Protein AF-A0A934WUJ5-F1 (afdb_monomer)

Sequence (96 aa):
MDSDIDDFIKAIRKFMEMQTLTAPMLRELIDHIDVFEKKGNSKHYTQRIAIYYRFVGYIEIPTEPDYENYTADTRQGVKVEYLPTDMFPSQHGKTA

pLDDT: mean 78.42, std 14.7, range [34.88, 95.5]

Radius 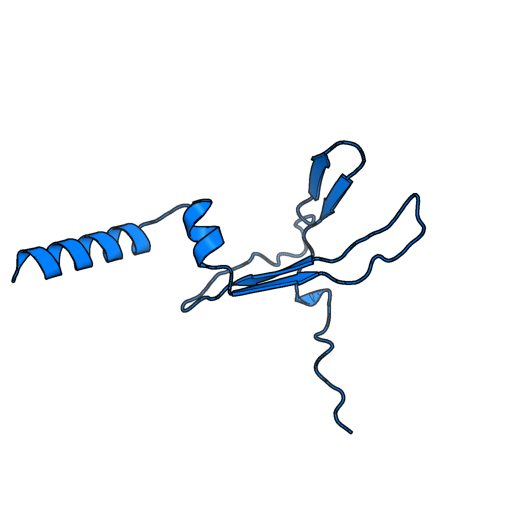of gyration: 19.12 Å; Cα contacts (8 Å, |Δi|>4): 58; chains: 1; bounding box: 35×39×56 Å

Solvent-accessible surface area (backbone atoms only — not comparable to full-atom values): 6555 Å² total; per-residue (Å²): 117,71,64,63,54,52,53,51,51,49,53,50,48,57,60,73,66,54,90,64,91,44,74,72,58,57,55,75,27,48,67,50,72,51,75,53,75,73,46,76,52,99,91,57,62,52,66,54,72,48,79,41,67,60,76,93,78,88,82,87,73,88,79,60,90,86,60,78,65,59,67,45,78,80,50,97,97,40,77,47,69,58,76,64,67,88,83,50,80,74,84,85,80,82,89,129

Secondary structure (DSSP, 8-state):
-HHHHHHHHHHHHHHHT--S--HHHHHHTEEEEEEEEEEE-SSSEEEEEEEEE--SS-------TTSPPPEEEEETTEEEE---GGGS--S-----

Nearest PDB structures (foldseek):
  8om4-assembly1_6  TM=2.524E-01  e=6.105E+00  Saccharomyces cerevisiae

Mean predicted aligned error: 11.06 Å

Foldseek 3Di:
DVVVVVVVVVVVVCVVPDPDDDPVNQVVQFPDKDWDDWPDDPLDTDIDIDTHGNDDDDDDDDPDVPDAFDWDDPDVPDIDTDDDPVNPPDPPDDDD

Organism: NCBI:txid2763069

InterPro domains:
  IPR025378 Domain of unknown function DUF4368 [PF14287] (3-59)

Structure (mmCIF, N/CA/C/O backbone):
data_AF-A0A934WUJ5-F1
#
_entry.id   AF-A0A934WUJ5-F1
#
loop_
_atom_site.group_PDB
_atom_site.id
_atom_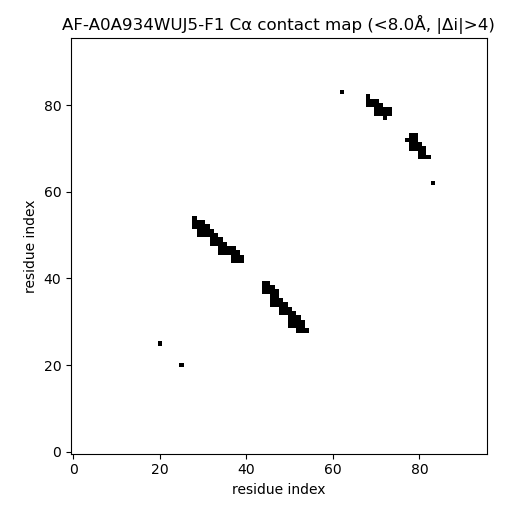site.type_symbol
_atom_site.label_atom_id
_atom_site.label_alt_id
_atom_site.label_comp_id
_atom_site.label_asym_id
_atom_site.label_entity_id
_atom_site.label_seq_id
_atom_site.pdbx_PDB_ins_code
_atom_site.Cartn_x
_atom_site.Cartn_y
_atom_site.Cartn_z
_atom_site.occupancy
_atom_site.B_iso_or_equiv
_atom_site.auth_seq_id
_atom_site.auth_comp_id
_atom_site.auth_asym_id
_atom_site.auth_atom_id
_atom_site.pdbx_PDB_model_num
ATOM 1 N N . MET A 1 1 ? -12.959 -18.572 33.138 1.00 55.22 1 MET A N 1
ATOM 2 C CA . MET A 1 1 ? -13.799 -19.320 32.182 1.00 55.22 1 MET A CA 1
ATOM 3 C C . MET A 1 1 ? -14.736 -18.369 31.454 1.00 55.22 1 MET A C 1
ATOM 5 O O . MET A 1 1 ? -14.581 -18.264 30.250 1.00 55.22 1 MET A O 1
ATOM 9 N N . ASP A 1 2 ? -15.602 -17.606 32.136 1.00 63.91 2 ASP A N 1
ATOM 10 C CA . ASP A 1 2 ? -16.469 -16.624 31.446 1.00 63.91 2 ASP A CA 1
ATOM 11 C C . ASP A 1 2 ? -15.726 -15.361 30.955 1.00 63.91 2 ASP A C 1
ATOM 13 O O . ASP A 1 2 ? -16.027 -14.850 29.880 1.00 63.91 2 ASP A O 1
ATOM 17 N N . SER A 1 3 ? -14.686 -14.894 31.665 1.00 76.50 3 SER A N 1
ATOM 18 C CA . SER A 1 3 ? -13.945 -13.677 31.272 1.00 76.50 3 SER A CA 1
ATOM 19 C C . SER A 1 3 ? -13.168 -13.814 29.961 1.00 76.50 3 SER A C 1
ATOM 21 O O . SER A 1 3 ? -13.079 -12.857 29.200 1.00 76.50 3 SER A O 1
ATOM 23 N N . ASP A 1 4 ? -12.617 -14.998 29.683 1.00 82.81 4 ASP A N 1
ATOM 24 C CA . ASP A 1 4 ? -11.778 -15.232 28.500 1.00 82.81 4 ASP A CA 1
ATOM 25 C C . ASP A 1 4 ? -12.618 -15.206 27.214 1.00 82.81 4 ASP A C 1
ATOM 27 O O . ASP A 1 4 ? -12.183 -14.704 26.177 1.00 82.81 4 ASP A O 1
ATOM 31 N N . ILE A 1 5 ? -13.858 -15.699 27.300 1.00 87.19 5 ILE A N 1
ATOM 32 C CA . ILE A 1 5 ? -14.838 -15.645 26.212 1.00 87.19 5 ILE A CA 1
ATOM 33 C C . ILE A 1 5 ? -15.321 -14.206 26.019 1.00 87.19 5 ILE A C 1
ATOM 35 O O . ILE A 1 5 ? -15.377 -13.733 24.884 1.00 87.19 5 ILE A O 1
ATOM 39 N N . ASP A 1 6 ? -15.613 -13.482 27.100 1.00 88.50 6 ASP A N 1
ATOM 40 C CA . ASP A 1 6 ? -16.042 -12.083 27.019 1.00 88.50 6 ASP A CA 1
ATOM 41 C C . ASP A 1 6 ? -14.969 -11.172 26.403 1.00 88.50 6 ASP A C 1
ATOM 43 O O . ASP A 1 6 ? -15.286 -10.296 25.594 1.00 88.50 6 ASP A O 1
ATOM 47 N N . ASP A 1 7 ? -13.695 -11.378 26.734 1.00 84.69 7 ASP A N 1
ATOM 48 C CA . ASP A 1 7 ? -12.594 -10.596 26.166 1.00 84.69 7 ASP A CA 1
ATOM 49 C C . ASP A 1 7 ? -12.324 -10.956 24.701 1.00 84.69 7 ASP A C 1
ATOM 51 O O . ASP A 1 7 ? -12.073 -10.067 23.879 1.00 84.69 7 ASP A O 1
ATOM 55 N N . PHE A 1 8 ? -12.487 -12.227 24.331 1.00 79.25 8 PHE A N 1
ATOM 56 C CA . PHE A 1 8 ? -12.466 -12.659 22.936 1.00 79.25 8 PHE A CA 1
ATOM 57 C C . PHE A 1 8 ? -13.607 -12.026 22.120 1.00 79.25 8 PHE A C 1
ATOM 59 O O . PHE A 1 8 ? -13.373 -11.468 21.046 1.00 79.25 8 PHE A O 1
ATOM 66 N N . ILE A 1 9 ? -14.834 -12.020 22.652 1.00 84.44 9 ILE A N 1
ATOM 67 C CA . ILE A 1 9 ? -16.001 -11.379 22.025 1.00 84.44 9 ILE A CA 1
ATOM 68 C C . ILE A 1 9 ? -15.774 -9.868 21.872 1.00 84.44 9 ILE A C 1
ATOM 70 O O . ILE A 1 9 ? -16.091 -9.306 20.821 1.00 84.44 9 ILE A O 1
ATOM 74 N N . LYS A 1 10 ? -15.199 -9.189 22.875 1.00 82.50 10 LYS A N 1
ATOM 75 C CA . LYS A 1 10 ? -14.850 -7.758 22.781 1.00 82.50 10 LYS A CA 1
ATOM 76 C C . LYS A 1 10 ? -13.803 -7.491 21.705 1.00 82.50 10 LYS A C 1
ATOM 78 O O . LYS A 1 10 ? -13.929 -6.506 20.981 1.00 82.50 10 LYS A O 1
ATOM 83 N N . ALA A 1 11 ? -12.791 -8.347 21.582 1.00 76.19 11 ALA A N 1
ATOM 84 C CA . ALA A 1 11 ? -11.772 -8.216 20.547 1.00 76.19 11 ALA A CA 1
ATOM 85 C C . ALA A 1 11 ? -12.379 -8.363 19.143 1.00 76.19 11 ALA A C 1
ATOM 87 O O . ALA A 1 11 ? -12.103 -7.539 18.271 1.00 76.19 11 ALA A O 1
ATOM 88 N N . ILE A 1 12 ? -13.274 -9.340 18.954 1.00 77.75 12 ILE A N 1
ATOM 89 C CA . ILE A 1 12 ? -14.017 -9.515 17.700 1.00 77.75 12 ILE A CA 1
ATOM 90 C C . ILE A 1 12 ? -14.902 -8.303 17.419 1.00 77.75 12 ILE A C 1
ATOM 92 O O . ILE A 1 12 ? -14.858 -7.774 16.315 1.00 77.75 12 ILE A O 1
ATOM 96 N N . ARG A 1 13 ? -15.678 -7.815 18.397 1.00 76.75 13 ARG A N 1
ATOM 97 C CA . ARG A 1 13 ? -16.525 -6.626 18.203 1.00 76.75 13 ARG A CA 1
ATOM 98 C C . ARG A 1 13 ? -15.705 -5.403 17.826 1.00 76.75 13 ARG A C 1
ATOM 100 O O . ARG A 1 13 ? -16.041 -4.747 16.855 1.00 76.75 13 ARG A O 1
ATOM 107 N N . LYS A 1 14 ? -14.582 -5.154 18.503 1.00 71.88 14 LYS A N 1
ATOM 108 C CA . LYS A 1 14 ? -13.671 -4.050 18.170 1.00 71.88 14 LYS A CA 1
ATOM 109 C C . LYS A 1 14 ? -13.096 -4.167 16.755 1.00 71.88 14 LYS A C 1
ATOM 111 O O . LYS A 1 14 ? -12.868 -3.152 16.106 1.00 71.88 14 LYS A O 1
ATOM 116 N N . PHE A 1 15 ? -12.858 -5.390 16.288 1.00 67.88 15 PHE A N 1
ATOM 117 C CA . PHE A 1 15 ? -1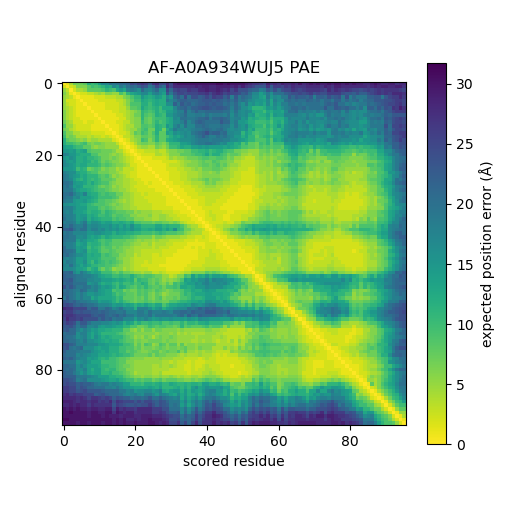2.424 -5.654 14.919 1.00 67.88 15 PHE A CA 1
ATOM 118 C C . PHE A 1 15 ? -13.557 -5.431 13.904 1.00 67.88 15 PHE A C 1
ATOM 120 O O . PHE A 1 15 ? -13.335 -4.811 12.870 1.00 67.88 15 PHE A O 1
ATOM 127 N N . MET A 1 16 ? -14.775 -5.884 14.215 1.00 69.19 16 MET A N 1
ATOM 128 C CA . MET A 1 16 ? -15.965 -5.740 13.364 1.00 69.19 16 MET A CA 1
ATOM 129 C C . MET A 1 16 ? -16.496 -4.301 13.302 1.00 69.19 16 MET A C 1
ATOM 131 O O . MET A 1 16 ? -17.018 -3.881 12.277 1.00 69.19 16 MET A O 1
ATOM 135 N N . GLU A 1 17 ? -16.359 -3.537 14.385 1.00 74.56 17 GLU A N 1
ATOM 136 C CA . GLU A 1 17 ? -16.746 -2.123 14.479 1.00 74.56 17 GLU A CA 1
ATOM 137 C C . GLU A 1 17 ? -15.690 -1.184 13.884 1.00 74.56 17 GLU A C 1
ATOM 139 O O . GLU A 1 17 ? -15.851 0.039 13.913 1.00 74.56 17 GLU A O 1
ATOM 144 N N . MET A 1 18 ? -14.578 -1.718 13.372 1.00 71.81 18 MET A N 1
ATOM 145 C CA . MET A 1 18 ? -13.476 -0.881 12.939 1.00 71.81 18 MET A CA 1
ATOM 146 C C . MET A 1 18 ? -13.817 -0.147 11.635 1.00 71.81 18 MET A C 1
ATOM 148 O O . MET A 1 18 ? -13.847 -0.725 10.555 1.00 71.81 18 MET A O 1
ATOM 152 N N . GLN A 1 19 ? -14.035 1.163 11.751 1.00 71.75 19 GLN A N 1
ATOM 153 C CA . GLN A 1 19 ? -14.434 2.051 10.650 1.00 71.75 19 GLN A CA 1
ATOM 154 C C . GLN A 1 19 ? -13.287 2.384 9.681 1.00 71.75 19 GLN A C 1
ATOM 156 O O . GLN A 1 19 ? -13.517 2.878 8.582 1.00 71.75 19 GLN A O 1
ATOM 161 N N . THR A 1 20 ? -12.028 2.201 10.091 1.00 75.44 20 THR A N 1
ATOM 162 C CA . THR A 1 20 ? -10.863 2.636 9.307 1.00 75.44 20 THR A CA 1
ATOM 163 C C . THR A 1 20 ? -9.725 1.653 9.439 1.00 75.44 20 THR A C 1
ATOM 165 O O . THR A 1 20 ? -9.294 1.333 10.546 1.00 75.44 20 THR A O 1
ATOM 168 N N . LEU A 1 21 ? -9.196 1.217 8.300 1.00 75.62 21 LEU A N 1
ATOM 169 C CA . LEU A 1 21 ? -8.088 0.284 8.259 1.00 75.62 21 LEU A CA 1
ATOM 170 C C . LEU A 1 21 ? -6.825 0.905 8.871 1.00 75.62 21 LEU A C 1
ATOM 172 O O . LEU A 1 21 ? -6.362 1.964 8.449 1.00 75.62 21 LEU A O 1
ATOM 176 N N . THR A 1 22 ? -6.251 0.234 9.868 1.00 81.25 22 THR A N 1
ATOM 177 C CA . THR A 1 22 ? -4.990 0.661 10.482 1.00 81.25 22 THR A CA 1
ATOM 178 C C . THR A 1 22 ? -3.806 0.017 9.766 1.00 81.25 22 THR A C 1
ATOM 180 O O . THR A 1 22 ? -3.904 -1.099 9.256 1.00 81.25 22 THR A O 1
ATOM 183 N N . ALA A 1 23 ? -2.649 0.685 9.759 1.00 83.94 23 ALA A N 1
ATOM 184 C CA . ALA A 1 23 ? -1.450 0.148 9.114 1.00 83.9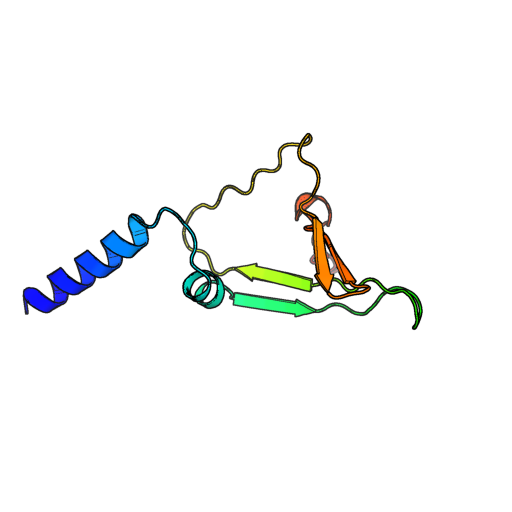4 23 ALA A CA 1
ATOM 185 C C . ALA A 1 23 ? -1.017 -1.243 9.648 1.00 83.94 23 ALA A C 1
ATOM 187 O O . ALA A 1 23 ? -0.626 -2.073 8.829 1.00 83.94 23 ALA A O 1
ATOM 188 N N . PRO A 1 24 ? -1.080 -1.550 10.966 1.00 82.56 24 PRO A N 1
ATOM 189 C CA . PRO A 1 24 ? -0.821 -2.903 11.465 1.00 82.56 24 PRO A CA 1
ATOM 190 C C . PRO A 1 24 ? -1.787 -3.944 10.907 1.00 82.56 24 PRO A C 1
ATOM 192 O O . PRO A 1 24 ? -1.343 -4.990 10.457 1.00 82.56 24 PRO A O 1
ATOM 195 N N . MET A 1 25 ? -3.083 -3.642 10.860 1.00 79.12 25 MET A N 1
ATOM 196 C CA . MET A 1 25 ? -4.068 -4.582 10.327 1.00 79.12 25 MET A CA 1
ATOM 197 C C . MET A 1 25 ? -3.916 -4.803 8.831 1.00 79.12 25 MET A C 1
ATOM 199 O O . MET A 1 25 ? -3.968 -5.941 8.382 1.00 79.12 25 MET A O 1
ATOM 203 N N . LEU A 1 26 ? -3.669 -3.737 8.068 1.00 82.19 26 LEU A N 1
ATOM 204 C CA . LEU A 1 26 ? -3.394 -3.853 6.640 1.00 82.19 26 LEU A CA 1
ATOM 205 C C . LEU A 1 26 ? -2.222 -4.808 6.381 1.00 82.19 26 LEU A C 1
ATOM 207 O O . LEU A 1 26 ? -2.287 -5.585 5.439 1.00 82.19 26 LEU A O 1
ATOM 211 N N . ARG A 1 27 ? -1.180 -4.781 7.226 1.00 86.81 27 ARG A N 1
ATOM 212 C CA . ARG A 1 27 ? -0.038 -5.702 7.118 1.00 86.81 27 ARG A CA 1
ATOM 213 C C . ARG A 1 27 ? -0.416 -7.154 7.405 1.00 86.81 27 ARG A C 1
ATOM 215 O O . ARG A 1 27 ? -0.014 -8.015 6.637 1.00 86.81 27 ARG A O 1
ATOM 222 N N . GLU A 1 28 ? -1.197 -7.417 8.452 1.00 84.25 28 GLU A N 1
ATOM 223 C CA . GLU A 1 28 ? -1.669 -8.77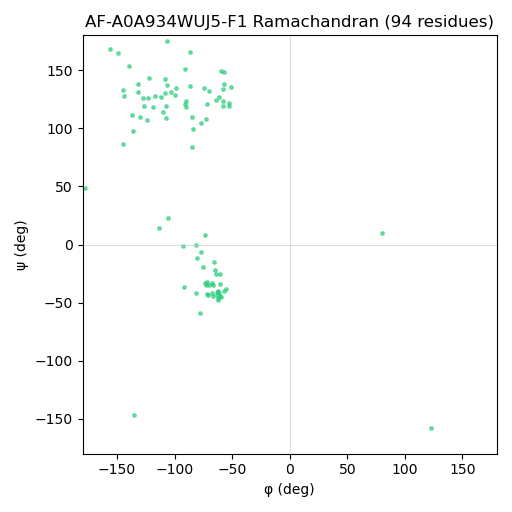8 8.785 1.00 84.25 28 GLU A CA 1
ATOM 224 C C . GLU A 1 28 ? -2.580 -9.386 7.707 1.00 84.25 28 GLU A C 1
ATOM 226 O O . GLU A 1 28 ? -2.700 -10.610 7.582 1.00 84.25 28 GLU A O 1
ATOM 231 N N . LEU A 1 29 ? -3.237 -8.524 6.928 1.00 85.19 29 LEU A N 1
ATOM 232 C CA . LEU A 1 29 ? -4.060 -8.929 5.798 1.00 85.19 29 LEU A CA 1
ATOM 233 C C . LEU A 1 29 ? -3.243 -9.223 4.541 1.00 85.19 29 LEU A C 1
ATOM 235 O O . LEU A 1 29 ? -3.823 -9.759 3.610 1.00 85.19 29 LEU A O 1
ATOM 239 N N . ILE A 1 30 ? -1.951 -8.898 4.456 1.00 89.50 30 ILE A N 1
ATOM 240 C CA . ILE A 1 30 ? -1.154 -9.236 3.268 1.00 89.50 30 ILE A CA 1
ATOM 241 C C . ILE A 1 30 ? -0.905 -10.747 3.263 1.00 89.50 30 ILE A C 1
ATOM 243 O O . ILE A 1 30 ? -0.312 -11.287 4.192 1.00 89.50 30 ILE A O 1
ATOM 247 N N . ASP A 1 31 ? -1.352 -11.417 2.204 1.00 90.38 31 ASP A N 1
ATOM 248 C CA . ASP A 1 31 ? -1.010 -12.810 1.926 1.00 90.38 31 ASP A CA 1
ATOM 249 C C . ASP A 1 31 ? 0.405 -12.890 1.342 1.00 90.38 31 ASP A C 1
ATOM 251 O O . ASP A 1 31 ? 1.309 -13.485 1.926 1.00 90.38 31 ASP A O 1
ATOM 255 N N . HIS A 1 32 ? 0.620 -12.208 0.214 1.00 93.06 32 HIS A N 1
ATOM 256 C CA . HIS A 1 32 ? 1.920 -12.109 -0.439 1.00 93.06 32 HIS A CA 1
ATOM 257 C C . HIS A 1 32 ? 2.028 -10.852 -1.315 1.00 93.06 32 HIS A C 1
ATOM 259 O O . HIS A 1 32 ? 1.046 -10.152 -1.582 1.00 93.06 32 HIS A O 1
ATOM 265 N N . ILE A 1 33 ? 3.255 -10.549 -1.748 1.00 94.88 33 ILE A N 1
ATOM 266 C CA . ILE A 1 33 ? 3.566 -9.433 -2.643 1.00 94.88 33 ILE A CA 1
ATOM 267 C C . ILE A 1 33 ? 4.358 -9.971 -3.831 1.00 94.88 33 ILE A C 1
ATOM 269 O O . ILE A 1 33 ? 5.480 -10.447 -3.659 1.00 94.88 33 ILE A O 1
ATOM 273 N N . ASP A 1 34 ? 3.810 -9.814 -5.031 1.00 94.56 34 ASP A N 1
ATOM 274 C CA . ASP A 1 34 ? 4.516 -10.108 -6.272 1.00 94.56 34 ASP A CA 1
ATOM 275 C C . ASP A 1 34 ? 5.248 -8.862 -6.759 1.00 94.56 34 ASP A C 1
ATOM 277 O O . ASP A 1 34 ? 4.647 -7.812 -7.007 1.00 94.56 34 ASP A O 1
ATOM 281 N N . VAL A 1 35 ? 6.557 -8.990 -6.951 1.00 95.50 35 VAL A N 1
ATOM 282 C CA . VAL A 1 35 ? 7.398 -7.939 -7.523 1.00 95.50 35 VAL A CA 1
ATOM 283 C C . VAL A 1 35 ? 7.846 -8.381 -8.906 1.00 95.50 35 VAL A C 1
ATOM 285 O O . VAL A 1 35 ? 8.605 -9.334 -9.055 1.00 95.50 35 VAL A O 1
ATOM 288 N N . PHE A 1 36 ? 7.389 -7.666 -9.927 1.00 93.44 36 PHE A N 1
ATOM 289 C CA . PHE A 1 36 ? 7.714 -7.980 -11.312 1.00 93.44 36 PHE A CA 1
ATOM 290 C C . PHE A 1 36 ? 9.027 -7.317 -11.738 1.00 93.44 36 PHE A C 1
ATOM 292 O O . PHE A 1 36 ? 9.536 -6.384 -11.101 1.00 93.44 36 PHE A O 1
ATOM 299 N N . GLU A 1 37 ? 9.558 -7.785 -12.864 1.00 93.50 37 GLU A N 1
ATOM 300 C CA . GLU A 1 37 ? 10.732 -7.195 -13.493 1.00 93.50 37 GLU A CA 1
ATOM 301 C C . GLU A 1 37 ? 10.501 -5.730 -13.880 1.00 93.50 37 GLU A C 1
ATOM 303 O O . GLU A 1 37 ? 9.396 -5.293 -14.223 1.00 93.50 37 GLU A O 1
ATOM 308 N N . LYS A 1 38 ? 11.588 -4.961 -13.843 1.00 94.56 38 LYS A N 1
ATOM 309 C CA . LYS A 1 38 ? 11.591 -3.566 -14.277 1.00 94.56 38 LYS A CA 1
ATOM 310 C C . LYS A 1 38 ? 11.433 -3.509 -15.791 1.00 94.56 38 LYS A C 1
ATOM 312 O O . LYS A 1 38 ? 12.163 -4.174 -16.519 1.00 94.56 38 LYS A O 1
ATOM 317 N N . LYS A 1 39 ? 10.531 -2.655 -16.266 1.00 93.62 39 LYS A N 1
ATOM 318 C CA . LYS A 1 39 ? 10.374 -2.340 -17.689 1.00 93.62 39 LYS A CA 1
ATOM 319 C C . LYS A 1 39 ? 10.887 -0.933 -17.957 1.00 93.62 39 LYS A C 1
ATOM 321 O O . LYS A 1 39 ? 10.501 -0.003 -17.256 1.00 93.62 39 LYS A O 1
ATOM 326 N N . GLY A 1 40 ? 11.733 -0.774 -18.970 1.00 92.75 40 GLY A N 1
ATOM 327 C CA . GLY A 1 40 ? 12.342 0.508 -19.333 1.00 92.75 40 GLY A CA 1
ATOM 328 C C . GLY A 1 40 ? 13.866 0.448 -19.317 1.00 92.75 40 GLY A C 1
ATOM 329 O O . GLY A 1 40 ? 14.455 -0.622 -19.447 1.00 92.75 40 GLY A O 1
ATOM 330 N N . ASN A 1 41 ? 14.506 1.607 -19.182 1.00 91.69 41 ASN A N 1
ATOM 331 C CA . ASN A 1 41 ? 15.963 1.726 -19.139 1.00 91.69 41 ASN A CA 1
ATOM 332 C C . ASN A 1 41 ? 16.457 2.034 -17.714 1.00 91.69 41 ASN A C 1
ATOM 334 O O . ASN A 1 41 ? 15.671 2.244 -16.793 1.00 91.69 41 ASN A O 1
ATOM 338 N N . SER A 1 42 ? 17.777 2.074 -17.521 1.00 83.81 42 SER A N 1
ATOM 339 C CA . SER A 1 42 ? 18.390 2.297 -16.203 1.00 83.81 42 SER A CA 1
ATOM 340 C C . SER A 1 42 ? 18.020 3.637 -15.551 1.00 83.81 42 SER A C 1
ATOM 342 O O . SER A 1 42 ? 18.056 3.740 -14.327 1.00 83.81 42 SER A O 1
ATOM 344 N N . LYS A 1 43 ? 17.656 4.652 -16.346 1.00 88.69 43 LYS A N 1
ATOM 345 C CA . LYS A 1 43 ? 17.322 6.004 -15.877 1.00 88.69 43 LYS A CA 1
ATOM 346 C C . LYS A 1 43 ? 15.824 6.181 -15.607 1.00 88.69 43 LYS A C 1
ATOM 348 O O . LYS A 1 43 ? 15.456 6.876 -14.666 1.00 88.69 43 LYS A O 1
ATOM 353 N N . HIS A 1 44 ? 14.975 5.554 -16.418 1.00 91.31 44 HIS A N 1
ATOM 354 C CA . HIS A 1 44 ? 13.520 5.620 -16.335 1.00 91.31 44 HIS A CA 1
ATOM 355 C C . HIS A 1 44 ? 12.942 4.220 -16.532 1.00 91.31 44 HIS A C 1
ATOM 357 O O . HIS A 1 44 ? 13.007 3.654 -17.628 1.00 91.31 44 HIS A O 1
ATOM 363 N N . TYR A 1 45 ? 12.369 3.677 -15.463 1.00 93.19 45 TYR A N 1
ATOM 364 C CA . TYR A 1 45 ? 11.717 2.379 -15.485 1.00 93.19 45 TYR A CA 1
ATOM 365 C C . TYR A 1 45 ? 10.435 2.403 -14.666 1.00 93.19 45 TYR A C 1
ATOM 367 O O . TYR A 1 45 ? 10.312 3.139 -13.688 1.00 93.19 45 TYR A O 1
ATOM 375 N N . THR A 1 46 ? 9.518 1.526 -15.047 1.00 93.25 46 THR A N 1
ATOM 376 C CA . THR A 1 46 ? 8.335 1.183 -14.268 1.00 93.25 46 THR A CA 1
ATOM 377 C C . THR A 1 46 ? 8.547 -0.198 -13.676 1.00 93.25 46 THR A C 1
ATOM 379 O O . THR A 1 46 ? 9.031 -1.111 -14.350 1.00 93.25 46 THR A O 1
ATOM 382 N N . GLN A 1 47 ? 8.187 -0.362 -12.409 1.00 93.69 47 GLN A N 1
ATOM 383 C CA . GLN A 1 47 ? 8.180 -1.655 -11.746 1.00 93.69 47 GLN A CA 1
ATOM 384 C C . GLN A 1 47 ? 6.782 -1.920 -11.213 1.00 93.69 47 GLN A C 1
ATOM 386 O O . GLN A 1 47 ? 6.226 -1.094 -10.493 1.00 93.69 47 GLN A O 1
ATOM 391 N N . ARG A 1 48 ? 6.213 -3.064 -11.589 1.00 92.06 48 ARG A N 1
ATOM 392 C CA . ARG A 1 48 ? 4.904 -3.480 -11.092 1.00 92.06 48 ARG A CA 1
ATOM 393 C C . ARG A 1 48 ? 5.084 -4.219 -9.772 1.00 92.06 48 ARG A C 1
ATOM 395 O O . ARG A 1 48 ? 5.955 -5.079 -9.654 1.00 92.06 48 ARG A O 1
ATOM 402 N N . ILE A 1 49 ? 4.223 -3.889 -8.820 1.00 93.00 49 ILE A N 1
ATOM 403 C CA . ILE A 1 49 ? 4.083 -4.578 -7.543 1.00 93.00 49 ILE A CA 1
ATOM 404 C C . ILE A 1 49 ? 2.601 -4.928 -7.409 1.00 93.00 49 ILE A C 1
ATOM 406 O O . ILE A 1 49 ? 1.761 -4.045 -7.566 1.00 93.00 49 ILE A O 1
ATOM 410 N N . ALA A 1 50 ? 2.277 -6.197 -7.174 1.00 91.25 50 ALA A N 1
ATOM 411 C CA . ALA A 1 50 ? 0.920 -6.631 -6.856 1.00 91.25 50 ALA A CA 1
ATOM 412 C C . ALA A 1 50 ? 0.882 -7.103 -5.403 1.00 91.25 50 ALA A C 1
ATOM 414 O O . ALA A 1 50 ? 1.703 -7.918 -4.994 1.00 91.25 50 ALA A O 1
ATOM 415 N N . ILE A 1 51 ? -0.043 -6.555 -4.618 1.00 90.00 51 ILE A N 1
ATOM 416 C CA . ILE A 1 51 ? -0.227 -6.911 -3.211 1.00 90.00 51 ILE A CA 1
ATOM 417 C C . ILE A 1 51 ? -1.510 -7.725 -3.122 1.00 90.00 51 ILE A C 1
ATOM 419 O O . ILE A 1 51 ? -2.579 -7.228 -3.474 1.00 90.00 51 ILE A O 1
ATOM 423 N N . TYR A 1 52 ? -1.395 -8.964 -2.658 1.00 87.62 52 TYR A N 1
ATOM 424 C CA . TYR A 1 52 ? -2.530 -9.852 -2.462 1.00 87.62 52 TYR A CA 1
ATOM 425 C C . TYR A 1 52 ? -2.912 -9.833 -0.994 1.00 87.62 52 TYR A C 1
ATOM 427 O O . TYR A 1 52 ? -2.065 -10.022 -0.120 1.00 87.62 52 TYR A O 1
ATOM 435 N N . TYR A 1 53 ? -4.192 -9.597 -0.726 1.00 85.94 53 TYR A N 1
ATOM 436 C CA . TYR A 1 53 ? -4.726 -9.573 0.627 1.00 85.94 53 TYR A CA 1
ATOM 437 C C . TYR A 1 53 ? -5.491 -10.868 0.926 1.00 85.94 53 TYR A C 1
ATOM 439 O O . TYR A 1 53 ? -6.357 -11.279 0.156 1.00 85.94 53 TYR A O 1
ATOM 447 N N . ARG A 1 54 ? -5.202 -11.495 2.068 1.00 84.38 54 ARG A N 1
ATOM 448 C CA . ARG A 1 54 ? -5.958 -12.605 2.646 1.00 84.38 54 ARG A CA 1
ATOM 449 C C . ARG A 1 54 ? -7.220 -12.051 3.291 1.00 84.38 54 ARG A C 1
ATOM 451 O O . ARG A 1 54 ? -7.168 -11.472 4.375 1.00 84.38 54 ARG A O 1
ATOM 458 N N . PHE A 1 55 ? -8.359 -12.244 2.642 1.00 70.94 55 PHE A N 1
ATOM 459 C CA . PHE A 1 55 ? -9.624 -11.706 3.116 1.00 70.94 55 PHE A CA 1
ATOM 460 C C . PHE A 1 55 ? -10.738 -12.762 3.113 1.00 70.94 55 PHE A C 1
ATOM 462 O O . PHE A 1 55 ? -10.841 -13.569 2.196 1.00 70.94 55 PHE A O 1
ATOM 469 N N . VAL A 1 56 ? -11.543 -12.770 4.181 1.00 63.97 56 VAL A N 1
ATOM 470 C CA . VAL A 1 56 ? -12.605 -13.761 4.473 1.00 63.97 56 VAL A CA 1
ATOM 471 C C . VAL A 1 56 ? -14.018 -13.154 4.438 1.00 63.97 56 VAL A C 1
ATOM 473 O O . VAL A 1 56 ? -14.968 -13.773 4.907 1.00 63.97 56 VAL A O 1
ATOM 476 N N . GLY A 1 57 ? -14.175 -11.944 3.892 1.00 66.50 57 GLY A N 1
ATOM 477 C CA . GLY A 1 57 ? -15.459 -11.238 3.794 1.00 66.50 57 GLY A CA 1
ATOM 478 C C . GLY A 1 57 ? -15.685 -10.611 2.417 1.00 66.50 57 GLY A C 1
ATOM 479 O O . GLY A 1 57 ? -15.185 -11.117 1.414 1.00 66.50 57 GLY A O 1
ATOM 480 N N . TYR A 1 58 ? -16.363 -9.456 2.373 1.00 63.09 58 TYR A N 1
ATOM 481 C CA . TYR A 1 58 ? -16.523 -8.633 1.163 1.00 63.09 58 TYR A CA 1
ATOM 482 C C . TYR A 1 58 ? -15.871 -7.231 1.309 1.00 63.09 58 TYR A C 1
ATOM 484 O O . TYR A 1 58 ? -16.079 -6.561 2.318 1.00 63.09 58 TYR A O 1
ATOM 492 N N . ILE A 1 59 ? -15.018 -6.838 0.350 1.00 68.94 59 ILE A N 1
ATOM 493 C CA . ILE A 1 59 ? -14.401 -5.504 0.226 1.00 68.94 59 ILE A CA 1
ATOM 494 C C . ILE A 1 59 ? -14.880 -4.954 -1.108 1.00 68.94 59 ILE A C 1
ATOM 496 O O . ILE A 1 59 ? -14.576 -5.522 -2.157 1.00 68.94 59 ILE A O 1
ATOM 500 N N . GLU A 1 60 ? -15.598 -3.839 -1.060 1.00 67.00 60 GLU A N 1
ATOM 501 C CA . GLU A 1 60 ? -15.915 -3.062 -2.252 1.00 67.00 60 GLU A CA 1
ATOM 502 C C . GLU A 1 60 ? -14.757 -2.119 -2.529 1.00 67.00 60 GLU A C 1
ATOM 504 O O . GLU A 1 60 ? -14.509 -1.179 -1.774 1.00 67.00 60 GLU A O 1
ATOM 509 N N . ILE A 1 61 ? -14.024 -2.393 -3.605 1.00 72.44 61 ILE A N 1
ATOM 510 C CA . ILE A 1 61 ? -13.131 -1.401 -4.193 1.00 72.44 61 ILE A CA 1
ATOM 511 C C . ILE A 1 61 ? -13.971 -0.650 -5.224 1.00 72.44 61 ILE A C 1
ATOM 513 O O . ILE A 1 61 ? -14.444 -1.290 -6.164 1.00 72.44 61 ILE A O 1
ATOM 517 N N . PRO A 1 62 ? -14.183 0.667 -5.073 1.00 69.25 62 PRO A N 1
ATOM 518 C CA . PRO A 1 62 ? -14.888 1.444 -6.080 1.00 69.25 62 PRO A CA 1
ATOM 519 C C . PRO A 1 62 ? -14.158 1.323 -7.423 1.00 69.25 62 PRO A C 1
ATOM 521 O O . PRO A 1 62 ? -12.988 1.683 -7.529 1.00 69.25 62 PRO A O 1
ATOM 524 N N . THR A 1 63 ? -14.840 0.798 -8.439 1.00 65.75 63 THR A N 1
ATOM 525 C CA . THR A 1 63 ? -14.347 0.709 -9.828 1.00 65.75 63 THR A CA 1
ATOM 526 C C . THR A 1 63 ? -15.042 1.729 -10.727 1.00 65.75 63 THR A C 1
ATOM 528 O O . THR A 1 63 ? -15.187 1.512 -11.929 1.00 65.75 63 THR A O 1
ATOM 531 N N . GLU A 1 64 ? -15.571 2.804 -10.143 1.00 66.75 64 GLU A N 1
ATOM 532 C CA . GLU A 1 64 ? -16.331 3.801 -10.886 1.00 66.75 64 GLU A CA 1
ATOM 533 C C . GLU A 1 64 ? -15.439 4.458 -11.961 1.00 66.75 64 GLU A C 1
ATOM 535 O O . GLU A 1 64 ? -14.352 4.941 -11.638 1.00 66.75 64 GLU A O 1
ATOM 540 N N . PRO A 1 65 ? -15.880 4.482 -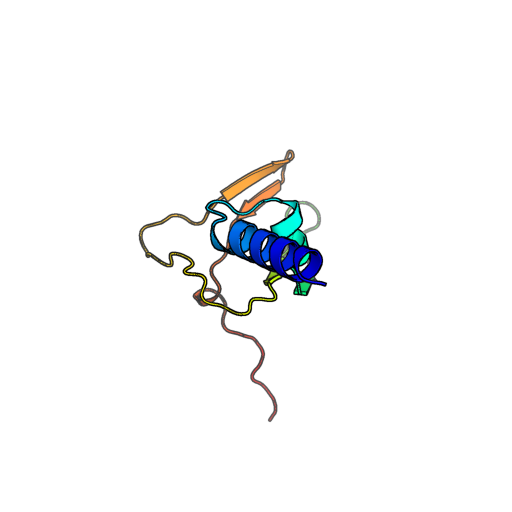13.234 1.00 60.94 65 PRO A N 1
ATOM 541 C CA . PRO A 1 65 ? -15.048 4.870 -14.378 1.00 60.94 65 PRO A CA 1
ATOM 542 C C . PRO A 1 65 ? -14.602 6.341 -14.367 1.00 60.94 65 PRO A C 1
ATOM 544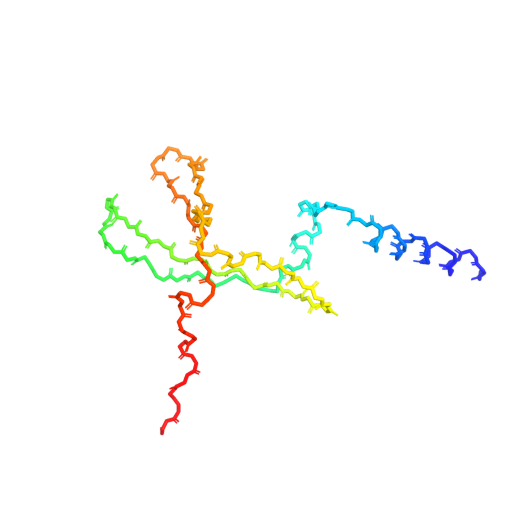 O O . PRO A 1 65 ? -13.681 6.692 -15.100 1.00 60.94 65 PRO A O 1
ATOM 547 N N . ASP A 1 66 ? -15.232 7.182 -13.542 1.00 61.16 66 ASP A N 1
ATOM 548 C CA . ASP A 1 66 ? -14.954 8.620 -13.444 1.00 61.16 66 ASP A CA 1
ATOM 549 C C . ASP A 1 66 ? -13.926 8.982 -12.356 1.00 61.16 66 ASP A C 1
ATOM 551 O O . ASP A 1 66 ? -13.573 10.155 -12.210 1.00 61.16 66 ASP A O 1
ATOM 555 N N . TYR A 1 67 ? -13.413 8.009 -11.595 1.00 66.31 67 TYR A N 1
ATOM 556 C CA . TYR A 1 67 ? -12.344 8.270 -10.632 1.00 66.31 67 TYR A CA 1
ATOM 557 C C . TYR A 1 67 ? -10.974 8.075 -11.276 1.00 66.31 67 TYR A C 1
ATOM 559 O O . TYR A 1 67 ? -10.626 6.989 -11.739 1.00 66.31 67 TYR A O 1
ATOM 567 N N . GLU A 1 68 ? -10.161 9.134 -11.265 1.00 74.25 68 GLU A N 1
ATOM 568 C CA . GLU A 1 68 ? -8.744 9.012 -11.593 1.00 74.25 68 GLU A CA 1
ATOM 569 C C . GLU A 1 68 ? -8.080 8.002 -10.651 1.00 74.25 68 GLU A C 1
ATOM 571 O O . GLU A 1 68 ? -8.312 8.006 -9.436 1.00 74.25 68 GLU A O 1
ATOM 576 N N . ASN A 1 69 ? -7.216 7.153 -11.214 1.00 79.44 69 ASN A N 1
ATOM 577 C CA . ASN A 1 69 ? -6.383 6.263 -10.419 1.00 79.44 69 ASN A CA 1
ATOM 578 C C . ASN A 1 69 ? -5.651 7.070 -9.344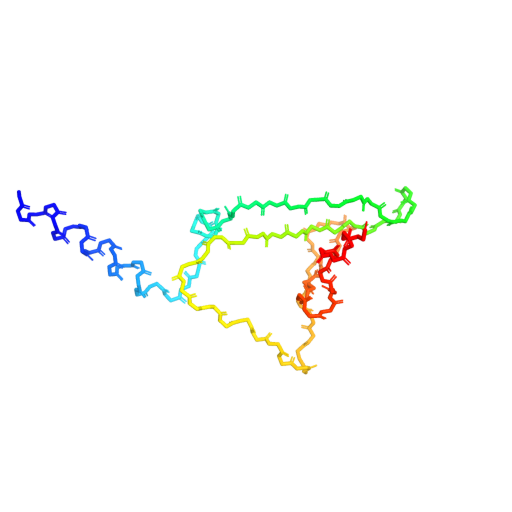 1.00 79.44 69 ASN A C 1
ATOM 580 O O . ASN A 1 69 ? -5.065 8.121 -9.618 1.00 79.44 69 ASN A O 1
ATOM 584 N N . TYR A 1 70 ? -5.631 6.545 -8.119 1.00 84.50 70 TYR A N 1
ATOM 585 C CA . TYR A 1 70 ? -4.855 7.160 -7.054 1.00 84.50 70 TYR A CA 1
ATOM 586 C C . TYR A 1 70 ? -3.382 7.238 -7.469 1.00 84.50 70 TYR A C 1
ATOM 588 O O . TYR A 1 70 ? -2.756 6.216 -7.766 1.00 84.50 70 TYR A O 1
ATOM 596 N N . THR A 1 71 ? -2.822 8.448 -7.459 1.00 90.00 71 THR A N 1
ATOM 597 C CA . THR A 1 71 ? -1.396 8.673 -7.700 1.00 90.00 71 THR A CA 1
ATOM 598 C C . THR A 1 71 ? -0.751 9.392 -6.526 1.00 90.00 71 THR A C 1
ATOM 600 O O . THR A 1 71 ? -1.361 10.247 -5.886 1.00 90.00 71 THR A O 1
ATOM 603 N N . ALA A 1 72 ? 0.494 9.028 -6.226 1.00 92.62 72 ALA A N 1
ATOM 604 C CA . ALA A 1 72 ? 1.254 9.629 -5.138 1.00 92.62 72 ALA A CA 1
ATOM 605 C C . ALA A 1 72 ? 2.739 9.748 -5.487 1.00 92.62 72 ALA A C 1
ATOM 607 O O . ALA A 1 72 ? 3.375 8.781 -5.918 1.00 92.62 72 ALA A O 1
ATOM 608 N N . ASP A 1 73 ? 3.308 10.921 -5.224 1.00 94.69 73 ASP A N 1
ATOM 609 C CA . ASP A 1 73 ? 4.751 11.145 -5.231 1.00 94.69 73 ASP A CA 1
ATOM 610 C C . ASP A 1 73 ? 5.318 10.741 -3.869 1.00 94.69 73 ASP A C 1
ATOM 612 O O . ASP A 1 73 ? 5.215 11.462 -2.879 1.00 94.69 73 ASP A O 1
ATOM 616 N N . THR A 1 74 ? 5.883 9.538 -3.800 1.00 90.50 74 THR A N 1
ATOM 617 C CA . THR A 1 74 ? 6.319 8.949 -2.521 1.00 90.50 74 THR A CA 1
ATOM 618 C C . THR A 1 74 ? 7.687 9.469 -2.083 1.00 90.50 74 THR A C 1
ATOM 620 O O . THR A 1 74 ? 7.909 9.755 -0.909 1.00 90.50 74 THR A O 1
ATOM 623 N N . ARG A 1 75 ? 8.621 9.599 -3.032 1.00 92.62 75 ARG A N 1
ATOM 624 C CA . ARG A 1 75 ? 9.960 10.176 -2.844 1.00 92.62 75 ARG A CA 1
ATOM 625 C C . ARG A 1 75 ? 10.427 10.841 -4.136 1.00 92.62 75 ARG A C 1
ATOM 627 O O . ARG A 1 75 ? 9.886 10.566 -5.205 1.00 92.62 75 ARG A O 1
ATOM 634 N N . GLN A 1 76 ? 11.470 11.670 -4.061 1.00 92.50 76 GLN A N 1
ATOM 635 C CA . GLN A 1 76 ? 11.999 12.375 -5.233 1.00 92.50 76 GLN A CA 1
ATOM 636 C C . GLN A 1 76 ? 12.312 11.400 -6.384 1.00 92.50 76 GLN A C 1
ATOM 638 O O . GLN A 1 76 ? 13.096 10.461 -6.227 1.00 92.50 76 GLN A O 1
ATOM 643 N N . GLY A 1 77 ? 11.680 11.636 -7.538 1.00 92.12 77 GLY A N 1
ATOM 644 C CA . GLY A 1 77 ? 11.831 10.820 -8.745 1.00 92.12 77 GLY A CA 1
ATOM 645 C C . GLY A 1 77 ? 11.011 9.524 -8.776 1.00 92.12 77 GLY A C 1
ATOM 646 O O . GLY A 1 77 ? 11.243 8.713 -9.669 1.00 92.12 77 GLY A O 1
ATOM 647 N N . VAL A 1 78 ? 10.082 9.303 -7.834 1.00 92.44 78 VAL A N 1
ATOM 648 C CA . VAL A 1 78 ? 9.229 8.102 -7.783 1.00 92.44 78 VAL A CA 1
ATOM 649 C C . VAL A 1 78 ? 7.753 8.466 -7.627 1.00 92.44 78 VAL A C 1
ATOM 651 O O . VAL A 1 78 ? 7.310 8.854 -6.544 1.00 92.44 78 VAL A O 1
ATOM 654 N N . LYS A 1 79 ? 6.997 8.228 -8.701 1.00 94.12 79 LYS A N 1
ATOM 655 C CA . LYS A 1 79 ? 5.534 8.274 -8.733 1.00 94.12 79 LYS A CA 1
ATOM 656 C C . LYS A 1 79 ? 4.971 6.859 -8.609 1.00 94.12 79 LYS A C 1
ATOM 658 O O . LYS A 1 79 ? 5.447 5.943 -9.281 1.00 94.12 79 LYS A O 1
ATOM 663 N N . VAL A 1 80 ? 3.960 6.695 -7.766 1.00 93.62 80 VAL A N 1
ATOM 664 C CA . VAL A 1 80 ? 3.154 5.475 -7.647 1.00 93.62 80 VAL A CA 1
ATOM 665 C C . VAL A 1 80 ? 1.775 5.746 -8.231 1.00 93.62 80 VAL A C 1
ATOM 667 O O . VAL A 1 80 ? 1.238 6.840 -8.070 1.00 93.62 80 VAL A O 1
ATOM 670 N N . GLU A 1 81 ? 1.220 4.747 -8.905 1.00 91.56 81 GLU A N 1
ATOM 671 C CA . GLU A 1 81 ? -0.139 4.749 -9.436 1.00 91.56 81 GLU A CA 1
ATOM 672 C C . GLU A 1 81 ? -0.820 3.439 -9.037 1.00 91.56 81 GLU A C 1
ATOM 674 O O . GLU A 1 81 ? -0.236 2.362 -9.192 1.00 91.56 81 GLU A O 1
ATOM 679 N N . TYR A 1 82 ? -2.032 3.537 -8.489 1.00 87.81 82 TYR A N 1
ATOM 680 C CA . TYR A 1 82 ? -2.889 2.380 -8.265 1.00 87.81 82 TYR A CA 1
ATOM 681 C C . TYR A 1 82 ? -3.479 1.909 -9.591 1.00 87.81 82 TYR A C 1
ATOM 683 O O . TYR A 1 82 ? -3.962 2.707 -10.384 1.00 87.81 82 TYR A O 1
ATOM 691 N N . LEU A 1 83 ? -3.441 0.601 -9.813 1.00 83.56 83 LEU A N 1
ATOM 692 C CA . LEU A 1 83 ? -3.848 -0.025 -11.058 1.00 83.56 83 LEU A CA 1
ATOM 693 C C . LEU A 1 83 ? -4.925 -1.081 -10.761 1.00 83.56 83 LEU A C 1
ATOM 695 O O . LEU A 1 83 ? -4.586 -2.130 -10.201 1.00 83.56 83 LEU A O 1
ATOM 699 N N . PRO A 1 84 ? -6.200 -0.817 -11.104 1.00 77.56 84 PRO A N 1
ATOM 700 C CA . PRO A 1 84 ? -7.304 -1.755 -10.920 1.00 77.56 84 PRO A CA 1
ATOM 701 C C . PRO A 1 84 ? -7.077 -3.106 -11.615 1.00 77.56 84 PRO A C 1
ATOM 703 O O . PRO A 1 84 ? -6.409 -3.206 -12.647 1.00 77.56 84 PRO A O 1
ATOM 706 N N . THR A 1 85 ? -7.616 -4.176 -11.023 1.00 68.81 85 THR A N 1
ATOM 707 C CA . THR A 1 85 ? -7.357 -5.564 -11.462 1.00 68.81 85 THR A CA 1
ATOM 708 C C . THR A 1 85 ? -7.961 -5.866 -12.837 1.00 68.81 85 THR A C 1
ATOM 710 O O . THR A 1 85 ? -7.375 -6.605 -13.623 1.00 68.81 85 THR A O 1
ATOM 713 N N . ASP A 1 86 ? -9.099 -5.262 -13.161 1.00 65.69 86 ASP A N 1
ATOM 714 C CA . ASP A 1 86 ? -9.785 -5.354 -14.454 1.00 65.69 86 ASP A CA 1
ATOM 715 C C . ASP A 1 86 ? -8.986 -4.744 -15.618 1.00 65.69 86 ASP A C 1
ATOM 717 O O . ASP A 1 86 ? -9.149 -5.167 -16.763 1.00 65.69 86 ASP A O 1
ATOM 721 N N . MET A 1 87 ? -8.043 -3.838 -15.340 1.00 60.66 87 MET A N 1
ATOM 722 C CA . MET A 1 87 ? -7.119 -3.310 -16.352 1.00 60.66 87 MET A CA 1
ATOM 723 C C . MET A 1 87 ? -5.976 -4.281 -16.705 1.00 60.66 87 MET A C 1
ATOM 725 O O . MET A 1 87 ? -5.209 -4.019 -17.635 1.00 60.66 87 MET A O 1
ATOM 729 N N . PHE A 1 88 ? -5.844 -5.414 -16.000 1.00 61.47 88 PHE A N 1
ATOM 730 C CA . PHE A 1 88 ? -4.793 -6.405 -16.239 1.00 61.47 88 PHE A CA 1
ATOM 731 C C . PHE A 1 88 ? -5.357 -7.831 -16.217 1.00 61.47 88 PHE A C 1
ATOM 733 O O . PHE A 1 88 ? -5.452 -8.427 -15.143 1.00 61.47 88 PHE A O 1
ATOM 740 N N . PRO A 1 89 ? -5.661 -8.441 -17.380 1.00 51.72 89 PRO A N 1
ATOM 741 C CA . PRO A 1 89 ? -6.132 -9.818 -17.412 1.00 51.72 89 PRO A CA 1
ATOM 742 C C . PRO A 1 89 ? -5.107 -10.752 -16.759 1.00 51.72 89 PRO A C 1
ATOM 744 O O . PRO A 1 89 ? -3.897 -10.671 -17.005 1.00 51.72 89 PRO A O 1
ATOM 747 N N . SER A 1 90 ? -5.609 -11.642 -15.906 1.00 54.31 90 SER A N 1
ATOM 748 C CA . SER A 1 90 ? -4.843 -12.690 -15.244 1.00 54.31 90 SER A CA 1
ATOM 749 C C . SER A 1 90 ? -4.062 -13.503 -16.278 1.00 54.31 90 SER A C 1
ATOM 751 O O . SER A 1 90 ? -4.653 -14.150 -17.137 1.00 54.31 90 SER A O 1
ATOM 753 N N . GLN A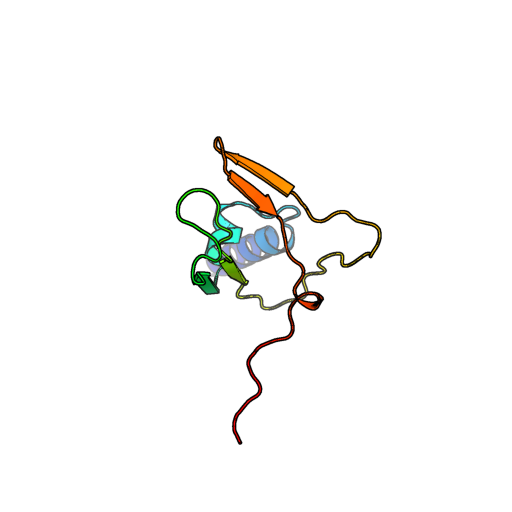 1 91 ? -2.729 -13.524 -16.180 1.00 55.12 91 GLN A N 1
ATOM 754 C CA . GLN A 1 91 ? -1.886 -14.352 -17.060 1.00 55.12 91 GLN A CA 1
ATOM 755 C C . GLN A 1 91 ? -1.938 -15.857 -16.727 1.00 55.12 91 GLN A C 1
ATOM 757 O O . GLN A 1 91 ? -1.204 -16.652 -17.308 1.00 55.12 91 GLN A O 1
ATOM 762 N N . HIS A 1 92 ? -2.827 -16.273 -15.824 1.00 46.22 92 HIS A N 1
ATOM 763 C CA . HIS A 1 92 ? -3.069 -17.678 -15.515 1.00 46.22 92 HIS A CA 1
ATOM 764 C C . HIS A 1 92 ? -4.079 -18.254 -16.507 1.00 46.22 92 HIS A C 1
ATOM 766 O O . HIS A 1 92 ? -5.281 -18.283 -16.261 1.00 46.22 92 HIS A O 1
ATOM 772 N N . GLY A 1 93 ? -3.573 -18.673 -17.665 1.00 43.19 93 GLY A N 1
ATOM 773 C CA . GLY A 1 93 ? -4.402 -19.261 -18.709 1.00 43.19 93 GLY A CA 1
ATOM 774 C C . GLY A 1 93 ? -3.629 -19.717 -19.935 1.00 43.19 93 GLY A C 1
ATOM 775 O O . GLY A 1 93 ? -4.027 -19.376 -21.042 1.00 43.19 93 GLY A O 1
ATOM 776 N N . LYS A 1 94 ? -2.533 -20.468 -19.762 1.00 37.62 94 LYS A N 1
ATOM 777 C CA . LYS A 1 94 ? -2.003 -21.359 -20.809 1.00 37.62 94 LYS A CA 1
ATOM 778 C C . LYS A 1 94 ? -1.408 -22.624 -20.193 1.00 37.62 94 LYS A C 1
ATOM 780 O O . LYS A 1 94 ? -0.209 -22.707 -19.961 1.00 37.62 94 LYS A O 1
ATOM 785 N N . THR A 1 95 ? -2.258 -23.618 -19.975 1.00 37.00 95 THR A N 1
ATOM 786 C CA . THR A 1 95 ? -1.870 -25.018 -20.173 1.00 37.00 95 THR A CA 1
ATOM 787 C C . THR A 1 95 ? -2.591 -25.478 -21.432 1.00 37.00 95 THR A C 1
ATOM 789 O O . THR A 1 95 ? -3.819 -25.564 -21.436 1.00 37.00 95 THR A O 1
ATOM 792 N N . ALA A 1 96 ? -1.829 -25.677 -22.502 1.00 34.88 96 ALA A N 1
ATOM 793 C CA . ALA A 1 96 ? -2.217 -26.493 -23.644 1.00 34.88 96 ALA A CA 1
ATOM 794 C C . ALA A 1 96 ? -1.287 -27.705 -23.661 1.00 34.88 96 ALA A C 1
ATOM 796 O O . ALA A 1 96 ? -0.104 -27.508 -23.292 1.00 34.88 96 ALA A O 1
#